Protein AF-A0AAV8ZWM3-F1 (afdb_monomer_lite)

pLDDT: mean 80.43, std 16.37, range [36.16, 96.31]

Structure (mmCIF, N/CA/C/O backbone):
data_AF-A0AAV8ZWM3-F1
#
_entry.id   AF-A0AAV8ZWM3-F1
#
loop_
_atom_site.group_PDB
_atom_site.id
_atom_site.type_symbol
_atom_site.label_atom_id
_atom_site.label_alt_id
_atom_site.label_comp_id
_atom_site.label_asym_id
_atom_site.label_entity_id
_atom_site.label_seq_id
_atom_site.pdbx_PDB_ins_code
_atom_site.Cartn_x
_atom_site.Cartn_y
_atom_site.Cartn_z
_atom_site.occupancy
_atom_site.B_iso_or_equiv
_atom_site.auth_seq_id
_atom_site.auth_comp_id
_atom_site.auth_asym_id
_atom_site.auth_atom_id
_atom_site.pdbx_PDB_model_num
ATOM 1 N N . MET A 1 1 ? -0.997 -12.480 -37.872 1.00 59.25 1 MET A N 1
ATOM 2 C CA . MET A 1 1 ? -0.555 -11.803 -36.635 1.00 59.25 1 MET A CA 1
ATOM 3 C C . MET A 1 1 ? 0.873 -11.372 -36.852 1.00 59.25 1 MET A C 1
ATOM 5 O O . MET A 1 1 ? 1.580 -12.070 -37.565 1.00 59.25 1 MET A O 1
ATOM 9 N N . ASP A 1 2 ? 1.244 -10.218 -36.317 1.00 78.06 2 ASP A N 1
ATOM 10 C CA . ASP A 1 2 ? 2.605 -9.703 -36.423 1.00 78.06 2 ASP A CA 1
ATOM 11 C C . ASP A 1 2 ? 3.587 -10.654 -35.719 1.00 78.06 2 ASP A C 1
ATOM 13 O O . ASP A 1 2 ? 3.288 -11.122 -34.613 1.00 78.06 2 ASP A O 1
ATOM 17 N N . ALA A 1 3 ? 4.715 -10.969 -36.360 1.00 80.88 3 ALA A N 1
ATOM 18 C CA . ALA A 1 3 ? 5.664 -11.982 -35.884 1.00 80.88 3 ALA A CA 1
ATOM 19 C C . ALA A 1 3 ? 6.209 -11.637 -34.486 1.00 80.88 3 ALA A C 1
ATOM 21 O O . ALA A 1 3 ? 6.386 -12.521 -33.643 1.00 80.88 3 ALA A O 1
ATOM 22 N N . ASP A 1 4 ? 6.355 -10.343 -34.195 1.00 82.06 4 ASP A N 1
ATOM 23 C CA . ASP A 1 4 ? 6.817 -9.852 -32.896 1.00 82.06 4 ASP A CA 1
ATOM 24 C C . ASP A 1 4 ? 5.803 -10.115 -31.769 1.00 82.06 4 ASP A C 1
ATOM 26 O O . ASP A 1 4 ? 6.171 -10.296 -30.604 1.00 82.06 4 ASP A O 1
ATOM 30 N N . THR A 1 5 ? 4.514 -10.226 -32.101 1.00 86.88 5 THR A N 1
ATOM 31 C CA . THR A 1 5 ? 3.435 -10.447 -31.122 1.00 86.88 5 THR A CA 1
ATOM 32 C C . THR A 1 5 ? 3.055 -11.912 -30.926 1.00 86.88 5 THR A C 1
ATOM 34 O O . THR A 1 5 ? 2.290 -12.223 -30.012 1.00 86.88 5 THR A O 1
ATOM 37 N N . GLU A 1 6 ? 3.604 -12.841 -31.710 1.00 92.12 6 GLU A N 1
ATOM 38 C CA . GLU A 1 6 ? 3.214 -14.257 -31.666 1.00 92.12 6 GLU A CA 1
ATOM 39 C C . GLU A 1 6 ? 3.526 -14.918 -30.311 1.00 92.12 6 GLU A C 1
ATOM 41 O O . GLU A 1 6 ? 2.696 -15.641 -29.740 1.00 92.12 6 GLU A O 1
ATOM 46 N N . LYS A 1 7 ? 4.698 -14.611 -29.739 1.00 90.44 7 LYS A N 1
ATOM 47 C CA . LYS A 1 7 ? 5.103 -15.105 -28.411 1.00 90.44 7 LYS A CA 1
ATOM 48 C C . LYS A 1 7 ? 4.178 -14.585 -27.317 1.00 90.44 7 LYS A C 1
ATOM 50 O O . LYS A 1 7 ? 3.748 -15.351 -26.451 1.00 90.44 7 LYS A O 1
ATOM 55 N N . PHE A 1 8 ? 3.844 -13.298 -27.378 1.00 89.88 8 PHE A N 1
ATOM 56 C CA . PHE A 1 8 ? 2.905 -12.692 -26.442 1.00 89.88 8 PHE A CA 1
ATOM 57 C C . PHE A 1 8 ? 1.505 -13.288 -26.603 1.00 89.88 8 PHE A C 1
ATOM 59 O O . PHE A 1 8 ? 0.901 -13.677 -25.609 1.00 89.88 8 PHE A O 1
ATOM 66 N N . GLY A 1 9 ? 1.013 -13.439 -27.835 1.00 91.81 9 GLY A N 1
ATOM 67 C CA . GLY A 1 9 ? -0.291 -14.034 -28.120 1.00 91.81 9 GLY A CA 1
ATOM 68 C C . GLY A 1 9 ? -0.406 -15.457 -27.574 1.00 91.81 9 GLY A C 1
ATOM 69 O O . GLY A 1 9 ? -1.399 -15.796 -26.927 1.00 91.81 9 GLY A O 1
ATOM 70 N N . SER A 1 10 ? 0.642 -16.265 -27.742 1.00 93.06 10 SER A N 1
ATOM 71 C CA . SER A 1 10 ? 0.712 -17.626 -27.196 1.00 93.06 10 SER A CA 1
ATOM 72 C C . SER A 1 10 ? 0.692 -17.640 -25.664 1.00 93.06 10 SER A C 1
ATOM 74 O O . SER A 1 10 ? -0.067 -18.399 -25.055 1.00 93.06 10 SER A O 1
ATOM 76 N N . TYR A 1 11 ? 1.476 -16.766 -25.027 1.00 92.06 11 TYR A N 1
ATOM 77 C CA . TYR A 1 11 ? 1.483 -16.595 -23.574 1.00 92.06 11 TYR A CA 1
ATOM 78 C C . TYR A 1 11 ? 0.112 -16.134 -23.053 1.00 92.06 11 TYR A C 1
ATOM 80 O O . TYR A 1 11 ? -0.476 -16.763 -22.171 1.00 92.06 11 TYR A O 1
ATOM 88 N N . PHE A 1 12 ? -0.450 -15.089 -23.652 1.00 90.31 12 PHE A N 1
ATOM 89 C CA . PHE A 1 12 ? -1.745 -14.535 -23.283 1.00 90.31 12 PHE A CA 1
ATOM 90 C C . PHE A 1 12 ? -2.857 -15.580 -23.408 1.00 90.31 12 PHE A C 1
ATOM 92 O O . PHE A 1 12 ? -3.646 -15.771 -22.479 1.00 90.31 12 PHE A O 1
ATOM 99 N N . LYS A 1 13 ? -2.878 -16.330 -24.517 1.00 91.44 13 LYS A N 1
ATOM 100 C CA . LYS A 1 13 ? -3.861 -17.394 -24.750 1.00 91.44 13 LYS A CA 1
ATOM 101 C C . LYS A 1 13 ? -3.745 -18.530 -23.735 1.00 91.44 13 LYS A C 1
ATOM 103 O O . LYS A 1 13 ? -4.762 -19.069 -23.299 1.00 91.44 13 LYS A O 1
ATOM 108 N N . LYS A 1 14 ? -2.521 -18.876 -23.334 1.00 93.12 14 LYS A N 1
ATOM 109 C CA . LYS A 1 14 ? -2.264 -19.937 -22.355 1.00 93.12 14 LYS A CA 1
ATOM 110 C C . LYS A 1 14 ? -2.673 -19.541 -20.934 1.00 93.12 14 LYS A C 1
ATOM 112 O O . LYS A 1 14 ? -3.287 -20.357 -20.250 1.00 93.12 14 LYS A O 1
ATOM 117 N N . TYR A 1 15 ? -2.338 -18.327 -20.495 1.00 90.69 15 TYR A N 1
ATOM 118 C CA . TYR A 1 15 ? -2.435 -17.939 -19.080 1.00 90.69 15 TYR A CA 1
ATOM 119 C C . TYR A 1 15 ? -3.619 -17.020 -18.746 1.00 90.69 15 TYR A C 1
ATOM 121 O O . TYR A 1 15 ? -4.172 -17.122 -17.652 1.00 90.69 15 TYR A O 1
ATOM 129 N N . TYR A 1 16 ? -4.039 -16.149 -19.667 1.00 86.44 16 TYR A N 1
ATOM 130 C CA . TYR A 1 16 ? -5.001 -15.078 -19.372 1.00 86.44 16 TYR A CA 1
ATOM 131 C C . TYR A 1 16 ? -6.342 -15.260 -20.083 1.00 86.44 16 TYR A C 1
ATOM 133 O O . TYR A 1 16 ? -7.385 -15.009 -19.483 1.00 86.44 16 TYR A O 1
ATOM 141 N N . TYR A 1 17 ? -6.348 -15.763 -21.320 1.00 89.25 17 TYR A N 1
ATOM 142 C CA . TYR A 1 17 ? -7.554 -15.840 -22.157 1.00 89.25 17 TYR A CA 1
ATOM 143 C C . TYR A 1 17 ? -8.739 -16.562 -21.497 1.00 89.25 17 TYR A C 1
ATOM 145 O O . TYR A 1 17 ? -9.870 -16.093 -21.582 1.00 89.25 17 TYR A O 1
ATOM 153 N N . LYS A 1 18 ? -8.487 -17.663 -20.776 1.00 89.94 18 LYS A N 1
ATOM 154 C CA . LYS A 1 18 ? -9.541 -18.434 -20.085 1.00 89.94 18 LYS A CA 1
ATOM 155 C C . LYS A 1 18 ? -10.176 -17.692 -18.903 1.00 89.94 18 LYS A C 1
ATOM 157 O O . LYS A 1 18 ? -11.286 -18.025 -18.504 1.00 89.94 18 LYS A O 1
ATOM 162 N N . ASN A 1 19 ? -9.495 -16.685 -18.362 1.00 85.94 19 ASN A N 1
ATOM 163 C CA . ASN A 1 19 ? -9.910 -15.944 -17.174 1.00 85.94 19 ASN A CA 1
ATOM 164 C C . ASN A 1 19 ? -10.512 -14.579 -17.534 1.00 85.94 19 ASN A C 1
ATOM 166 O O . ASN A 1 19 ? -10.319 -13.614 -16.799 1.00 85.94 19 ASN A O 1
ATOM 170 N N . CYS A 1 20 ? -11.232 -14.486 -18.659 1.00 85.25 20 CYS A N 1
ATOM 171 C CA . CYS A 1 20 ? -11.817 -13.236 -19.161 1.00 85.25 20 CYS A CA 1
ATOM 172 C C . CYS A 1 20 ? -12.623 -12.478 -18.100 1.00 85.25 20 CYS A C 1
ATOM 174 O O . CYS A 1 20 ? -12.483 -11.271 -17.985 1.00 85.25 20 CYS A O 1
ATOM 176 N N . LYS A 1 21 ? -13.345 -13.177 -17.221 1.00 83.88 21 LYS A N 1
ATOM 177 C CA . LYS A 1 21 ? -14.090 -12.562 -16.111 1.00 83.88 21 LYS A CA 1
ATOM 178 C C . LYS A 1 21 ? -13.245 -11.709 -15.149 1.00 83.88 21 LYS A C 1
ATOM 180 O O . LYS A 1 21 ? -13.824 -10.904 -14.434 1.00 83.88 21 LYS A O 1
ATOM 185 N N . LEU A 1 22 ? -11.925 -11.916 -15.087 1.00 79.12 22 LEU A N 1
ATOM 186 C CA . LEU A 1 22 ? -11.012 -11.187 -14.195 1.00 79.12 22 LEU A CA 1
ATOM 187 C C . LEU A 1 22 ? -10.389 -9.938 -14.833 1.00 79.12 22 LEU A C 1
ATOM 189 O O . LEU A 1 22 ? -9.877 -9.089 -14.109 1.00 79.12 22 LEU A O 1
ATOM 193 N N . TRP A 1 23 ? -10.349 -9.851 -16.164 1.00 78.00 23 TRP A N 1
ATOM 194 C CA . TRP A 1 23 ? -9.608 -8.794 -16.863 1.00 78.00 23 TRP A CA 1
ATOM 195 C C . TRP A 1 23 ? -10.404 -8.100 -17.967 1.00 78.00 23 TRP A C 1
ATOM 197 O O . TRP A 1 23 ? -10.087 -6.962 -18.306 1.00 78.00 23 TRP A O 1
ATOM 207 N N . ASP A 1 24 ? -11.419 -8.752 -18.534 1.00 81.00 24 ASP A N 1
ATOM 208 C CA . ASP A 1 24 ? -12.257 -8.167 -19.572 1.00 81.00 24 ASP A CA 1
ATOM 209 C C . ASP A 1 24 ? -13.296 -7.238 -18.939 1.00 81.00 24 ASP A C 1
ATOM 211 O O . ASP A 1 24 ? -14.103 -7.619 -18.086 1.00 81.00 24 ASP A O 1
ATOM 215 N N . TYR A 1 25 ? -13.262 -5.991 -19.399 1.00 71.25 25 TYR A N 1
ATOM 216 C CA . TYR A 1 25 ? -14.109 -4.902 -18.939 1.00 71.25 25 TYR A CA 1
ATOM 217 C C . TYR A 1 25 ? -15.601 -5.238 -19.039 1.00 71.25 25 TYR A C 1
ATOM 219 O O . TYR A 1 25 ? -16.379 -4.838 -18.173 1.00 71.25 25 TYR A O 1
ATOM 227 N N . CYS A 1 26 ? -16.002 -6.033 -20.037 1.00 77.25 26 CYS A N 1
ATOM 228 C CA . CYS A 1 26 ? -17.402 -6.407 -20.253 1.00 77.25 26 CYS A CA 1
ATOM 229 C C . CYS A 1 26 ? -18.016 -7.181 -19.069 1.00 77.25 26 CYS A C 1
ATOM 231 O O . CYS A 1 26 ? -19.236 -7.155 -18.880 1.00 77.25 26 CYS A O 1
ATOM 233 N N . TYR A 1 27 ? -17.190 -7.844 -18.250 1.00 78.50 27 TYR A N 1
ATOM 234 C CA . TYR A 1 27 ? -17.637 -8.559 -17.050 1.00 78.50 27 TYR A CA 1
ATOM 235 C C . TYR A 1 27 ? -17.671 -7.678 -15.791 1.00 78.50 27 TYR A C 1
ATOM 237 O O . TYR A 1 27 ? -18.328 -8.041 -14.814 1.00 78.50 27 TYR A O 1
ATOM 245 N N . HIS A 1 28 ? -17.042 -6.501 -15.809 1.00 74.19 28 HIS A N 1
ATOM 246 C CA . HIS A 1 28 ? -17.042 -5.537 -14.706 1.00 74.19 28 HIS A CA 1
ATOM 247 C C . HIS A 1 28 ? -18.266 -4.603 -14.778 1.00 74.19 28 HIS A C 1
ATOM 249 O O . HIS A 1 28 ? -18.152 -3.387 -14.951 1.00 74.19 28 HIS A O 1
ATOM 255 N N . LYS A 1 29 ? -19.478 -5.166 -14.654 1.00 64.88 29 LYS A N 1
ATOM 256 C CA . LYS A 1 29 ? -20.716 -4.365 -14.599 1.00 64.88 29 LYS A CA 1
ATOM 257 C C . LYS A 1 29 ? -20.712 -3.462 -13.356 1.00 64.88 29 LYS A C 1
ATOM 259 O O . LYS A 1 29 ? -20.441 -3.925 -12.255 1.00 64.88 29 LYS A O 1
ATOM 264 N N . HIS A 1 30 ? -21.048 -2.184 -13.544 1.00 58.34 30 HIS A N 1
ATOM 265 C CA . HIS A 1 30 ? -21.094 -1.127 -12.514 1.00 58.34 30 HIS A CA 1
ATOM 266 C C . HIS A 1 30 ? -19.751 -0.634 -11.957 1.00 58.34 30 HIS A C 1
ATOM 268 O O . HIS A 1 30 ? -19.743 0.147 -11.004 1.00 58.34 30 HIS A O 1
ATOM 274 N N . CYS A 1 31 ? -18.616 -0.971 -12.571 1.00 58.62 31 CYS A N 1
ATOM 275 C CA . CYS A 1 31 ? -17.366 -0.286 -12.260 1.00 58.62 31 CYS A CA 1
ATOM 276 C C . CYS A 1 31 ? -17.353 1.102 -12.924 1.00 58.62 31 CYS A C 1
ATOM 278 O O . CYS A 1 31 ? -16.589 1.348 -13.852 1.00 58.62 31 CYS A O 1
ATOM 280 N N . GLY A 1 32 ? -18.128 2.057 -12.393 1.00 57.50 32 GLY A N 1
ATOM 281 C CA . GLY A 1 32 ? -17.884 3.505 -12.560 1.00 57.50 32 GLY A CA 1
ATOM 282 C C . GLY A 1 32 ? -16.578 3.950 -11.881 1.00 57.50 32 GLY A C 1
ATOM 283 O O . GLY A 1 32 ? -16.458 5.055 -11.365 1.00 57.50 32 GLY A O 1
ATOM 284 N N . ILE A 1 33 ? -15.625 3.027 -11.807 1.00 60.81 33 ILE A N 1
ATOM 285 C CA . ILE A 1 33 ? -14.405 3.076 -11.046 1.00 60.81 33 ILE A CA 1
ATOM 286 C C . ILE A 1 33 ? -13.298 3.125 -12.079 1.00 60.81 33 ILE A C 1
ATOM 288 O O . ILE A 1 33 ? -12.974 2.124 -12.718 1.00 60.81 33 ILE A O 1
ATOM 292 N N . ASN A 1 34 ? -12.714 4.307 -12.233 1.00 68.50 34 ASN A N 1
ATOM 293 C CA . ASN A 1 34 ? -11.459 4.437 -12.936 1.00 68.50 34 ASN A CA 1
ATOM 294 C C . ASN A 1 34 ? -10.389 3.713 -12.104 1.00 68.50 34 ASN A C 1
ATOM 296 O O . ASN A 1 34 ? -9.871 4.262 -11.130 1.00 68.50 34 ASN A O 1
ATOM 300 N N . THR A 1 35 ? -10.086 2.458 -12.447 1.00 67.69 35 THR A N 1
ATOM 301 C CA . THR A 1 35 ? -9.065 1.643 -11.764 1.00 67.69 35 THR A CA 1
ATOM 302 C C . THR A 1 35 ? -7.697 2.317 -11.777 1.00 67.69 35 THR A C 1
ATOM 304 O O . THR A 1 35 ? -6.886 2.059 -10.885 1.00 67.69 35 THR A O 1
ATOM 307 N N . ASN A 1 36 ? -7.481 3.255 -12.707 1.00 78.06 36 ASN A N 1
ATOM 308 C CA . ASN A 1 36 ? -6.318 4.124 -12.725 1.00 78.06 36 ASN A CA 1
ATOM 309 C C . ASN A 1 36 ? -6.145 4.878 -11.400 1.00 78.06 36 ASN A C 1
ATOM 311 O O . ASN A 1 36 ? -5.030 4.963 -10.916 1.00 78.06 36 ASN A O 1
ATOM 315 N N . MET A 1 37 ? -7.217 5.323 -10.732 1.00 81.50 37 MET A N 1
ATOM 316 C CA . MET A 1 37 ? -7.094 6.015 -9.438 1.00 81.50 37 MET A CA 1
ATOM 317 C C . MET A 1 37 ? -6.493 5.122 -8.346 1.00 81.50 37 MET A C 1
ATOM 319 O O . MET A 1 37 ? -5.667 5.566 -7.547 1.00 81.50 37 MET A O 1
ATOM 323 N N . TYR A 1 38 ? -6.895 3.850 -8.299 1.00 83.06 38 TYR A N 1
ATOM 324 C CA . TYR A 1 38 ? -6.359 2.894 -7.330 1.00 83.06 38 TYR A CA 1
ATOM 325 C C . TYR A 1 38 ? -4.915 2.528 -7.664 1.00 83.06 38 TYR A C 1
ATOM 327 O O . TYR A 1 38 ? -4.076 2.473 -6.763 1.00 83.06 38 TYR A O 1
ATOM 335 N N . LEU A 1 39 ? -4.616 2.336 -8.950 1.00 87.75 39 LEU A N 1
ATOM 336 C CA . LEU A 1 39 ? -3.268 2.054 -9.428 1.00 87.75 39 LEU A CA 1
ATOM 337 C C . LEU A 1 39 ? -2.320 3.234 -9.163 1.00 87.75 39 LEU A C 1
ATOM 339 O O . LEU A 1 39 ? -1.218 3.035 -8.661 1.00 87.75 39 LEU A O 1
ATOM 343 N N . GLU A 1 40 ? -2.759 4.462 -9.432 1.00 90.00 40 GLU A N 1
ATOM 344 C CA . GLU A 1 40 ? -2.021 5.696 -9.155 1.00 90.00 40 GLU A CA 1
ATOM 345 C C . GLU A 1 40 ? -1.795 5.887 -7.659 1.00 90.00 40 GLU A C 1
ATOM 347 O O . GLU A 1 40 ? -0.688 6.232 -7.244 1.00 90.00 40 GLU A O 1
ATOM 352 N N . SER A 1 41 ? -2.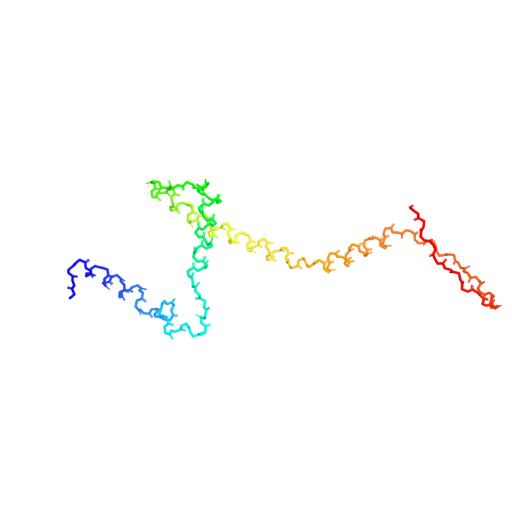810 5.621 -6.833 1.00 90.56 41 SER A N 1
ATOM 353 C CA . SER A 1 41 ? -2.678 5.659 -5.377 1.00 90.56 41 SER A CA 1
ATOM 354 C C . SER A 1 41 ? -1.650 4.636 -4.891 1.00 90.56 41 SER A C 1
ATOM 356 O O . SER A 1 41 ? -0.729 4.991 -4.153 1.00 90.56 41 SER A O 1
ATOM 358 N N . MET A 1 42 ? -1.734 3.388 -5.363 1.00 93.06 42 MET A N 1
ATOM 359 C CA . MET A 1 42 ? -0.756 2.340 -5.063 1.00 93.06 42 MET A CA 1
ATOM 360 C C . MET A 1 42 ? 0.654 2.753 -5.501 1.00 93.06 42 MET A C 1
ATOM 362 O O . MET A 1 42 ? 1.596 2.687 -4.713 1.00 93.06 42 MET A O 1
ATOM 366 N N . HIS A 1 43 ? 0.801 3.236 -6.734 1.00 92.81 43 HIS A N 1
ATOM 367 C CA . HIS A 1 43 ? 2.076 3.701 -7.266 1.00 92.81 43 HIS A CA 1
ATOM 368 C C . HIS A 1 43 ? 2.641 4.867 -6.445 1.00 92.81 43 HIS A C 1
ATOM 370 O O . HIS A 1 43 ? 3.828 4.866 -6.124 1.00 92.81 43 HIS A O 1
ATOM 376 N N . LYS A 1 44 ? 1.803 5.825 -6.027 1.00 94.44 44 LYS A N 1
ATOM 377 C CA . LYS A 1 44 ? 2.198 6.930 -5.144 1.00 94.44 44 LYS A CA 1
ATOM 378 C C . LYS A 1 44 ? 2.710 6.406 -3.803 1.00 94.44 44 LYS A C 1
ATOM 380 O O . LYS A 1 44 ? 3.749 6.866 -3.334 1.00 94.44 44 LYS A O 1
ATOM 385 N N . GLN A 1 45 ? 2.026 5.427 -3.210 1.00 95.31 45 GLN A N 1
ATOM 386 C CA . GLN A 1 45 ? 2.472 4.804 -1.963 1.00 95.31 45 GLN A CA 1
ATOM 387 C C . GLN A 1 45 ? 3.855 4.160 -2.135 1.00 95.31 45 GLN A C 1
ATOM 389 O O . GLN A 1 45 ? 4.772 4.461 -1.374 1.00 95.31 45 GLN A O 1
ATOM 394 N N . ILE A 1 46 ? 4.041 3.353 -3.182 1.00 95.06 46 ILE A N 1
ATOM 395 C CA . ILE A 1 46 ? 5.328 2.709 -3.483 1.00 95.06 46 ILE A CA 1
ATOM 396 C C . ILE A 1 46 ? 6.423 3.762 -3.710 1.00 95.06 46 ILE A C 1
ATOM 398 O O . ILE A 1 46 ? 7.485 3.706 -3.089 1.00 95.06 46 ILE A O 1
ATOM 402 N N . LYS A 1 47 ? 6.151 4.775 -4.540 1.00 94.38 47 LYS A N 1
ATOM 403 C CA . LYS A 1 47 ? 7.112 5.830 -4.876 1.00 94.38 47 LYS A CA 1
ATOM 404 C C . LYS A 1 47 ? 7.608 6.573 -3.639 1.00 94.38 47 LYS A C 1
ATOM 406 O O . LYS A 1 47 ? 8.812 6.760 -3.497 1.00 94.38 47 LYS A O 1
ATOM 411 N N . TYR A 1 48 ? 6.715 7.015 -2.758 1.00 95.62 48 TYR A N 1
ATOM 412 C CA . TYR A 1 48 ? 7.109 7.884 -1.647 1.00 95.62 48 TYR A CA 1
ATOM 413 C C . TYR A 1 48 ? 7.528 7.119 -0.388 1.00 95.62 48 TYR A C 1
ATOM 415 O O . TYR A 1 48 ? 8.490 7.537 0.252 1.00 95.62 48 TYR A O 1
ATOM 423 N N . PHE A 1 49 ? 6.876 6.000 -0.053 1.00 94.44 49 PHE A N 1
ATOM 424 C CA . PHE A 1 49 ? 7.185 5.254 1.175 1.00 94.44 49 PHE A CA 1
ATOM 425 C C . PHE A 1 49 ? 8.287 4.206 0.997 1.00 94.44 49 PHE A C 1
ATOM 427 O O . PHE A 1 49 ? 9.048 3.988 1.932 1.00 94.44 49 PHE A O 1
ATOM 434 N N . TYR A 1 50 ? 8.414 3.595 -0.185 1.00 94.19 50 TYR A N 1
ATOM 435 C CA . TYR A 1 50 ? 9.380 2.509 -0.419 1.00 94.19 50 TYR A CA 1
ATOM 436 C C . TYR A 1 50 ? 10.581 2.947 -1.262 1.00 94.19 50 TYR A C 1
ATOM 438 O O . TYR A 1 50 ? 11.672 2.406 -1.117 1.00 94.19 50 TYR A O 1
ATOM 446 N N . LEU A 1 51 ? 10.393 3.929 -2.150 1.00 93.50 51 LEU A N 1
ATOM 447 C CA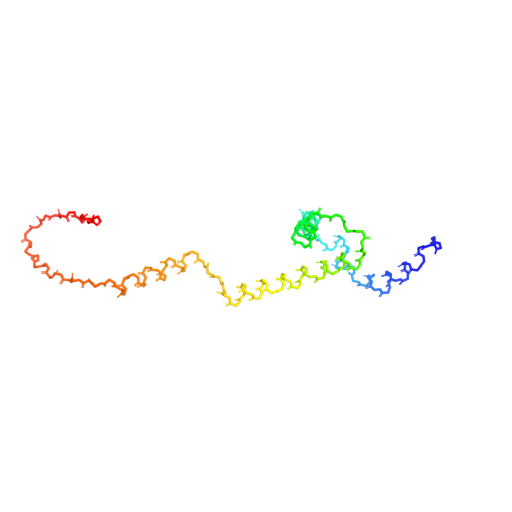 . LEU A 1 51 ? 11.435 4.423 -3.062 1.00 93.50 51 LEU A CA 1
ATOM 448 C C . LEU A 1 51 ? 11.918 5.843 -2.725 1.00 93.50 51 LEU A C 1
ATOM 450 O O . LEU A 1 51 ? 12.715 6.422 -3.468 1.00 93.50 51 LEU A O 1
ATOM 454 N N . HIS A 1 52 ? 11.437 6.412 -1.615 1.00 91.56 52 HIS A N 1
ATOM 455 C CA . HIS A 1 52 ? 11.811 7.741 -1.113 1.00 91.56 52 HIS A CA 1
ATOM 456 C C . HIS A 1 52 ? 11.682 8.865 -2.158 1.00 91.56 52 HIS A C 1
ATOM 458 O O . HIS A 1 52 ? 12.475 9.802 -2.196 1.00 91.56 52 HIS A O 1
ATOM 464 N N . GLY A 1 53 ? 10.703 8.760 -3.058 1.00 89.44 53 GLY A N 1
ATOM 465 C CA . GLY A 1 53 ? 10.443 9.734 -4.119 1.00 89.44 53 GLY A CA 1
ATOM 466 C C . GLY A 1 53 ? 11.398 9.657 -5.314 1.00 89.44 53 GLY A C 1
ATOM 467 O O . GLY A 1 53 ? 11.197 10.388 -6.286 1.00 89.44 53 GLY A O 1
ATOM 468 N N . THR A 1 54 ? 12.399 8.775 -5.280 1.00 87.56 54 THR A N 1
ATOM 469 C CA . THR A 1 54 ? 13.425 8.668 -6.324 1.00 87.56 54 THR A CA 1
ATOM 470 C C . THR A 1 54 ? 12.988 7.778 -7.483 1.00 87.56 54 THR A C 1
ATOM 472 O O . THR A 1 54 ? 12.227 6.821 -7.329 1.00 87.56 54 THR A O 1
ATOM 475 N N . THR A 1 55 ? 13.481 8.089 -8.681 1.00 85.38 55 THR A N 1
ATOM 476 C CA . THR A 1 55 ? 13.315 7.221 -9.850 1.00 85.38 55 THR A CA 1
ATOM 477 C C . THR A 1 55 ? 14.278 6.047 -9.760 1.00 85.38 55 THR A C 1
ATOM 479 O O . THR A 1 55 ? 15.496 6.229 -9.666 1.00 85.38 55 THR A O 1
ATOM 482 N N . VAL A 1 56 ? 13.747 4.834 -9.837 1.00 86.56 56 VAL A N 1
ATOM 483 C CA . VAL A 1 56 ? 14.547 3.618 -9.741 1.00 86.56 56 VAL A CA 1
ATOM 484 C C . VAL A 1 56 ? 15.193 3.305 -11.087 1.00 86.56 56 VAL A C 1
ATOM 486 O O . VAL A 1 56 ? 14.511 2.964 -12.045 1.00 86.56 56 VAL A O 1
ATOM 489 N N . LYS A 1 57 ? 16.527 3.377 -11.149 1.00 89.19 57 LYS A N 1
ATOM 490 C CA . LYS A 1 57 ? 17.309 2.971 -12.335 1.00 89.19 57 LYS A CA 1
ATOM 491 C C . LYS A 1 57 ? 17.525 1.456 -12.423 1.00 89.19 57 LYS A C 1
ATOM 493 O O . LYS A 1 57 ? 17.812 0.927 -13.488 1.00 89.19 57 LYS A O 1
ATOM 498 N N . ARG A 1 58 ? 17.436 0.766 -11.282 1.00 90.31 58 ARG A N 1
ATOM 499 C CA . ARG A 1 58 ? 17.749 -0.657 -11.117 1.00 90.31 58 ARG A CA 1
ATOM 500 C C . ARG A 1 58 ? 16.482 -1.484 -10.933 1.00 90.31 58 ARG A C 1
ATOM 502 O O . ARG A 1 58 ? 15.813 -1.347 -9.912 1.00 90.31 58 ARG A O 1
ATOM 509 N N . LEU A 1 59 ? 16.190 -2.361 -11.891 1.00 92.12 59 LEU A N 1
ATOM 510 C CA . LEU A 1 59 ? 14.971 -3.176 -11.903 1.00 92.12 59 LEU A CA 1
ATOM 511 C C . LEU A 1 59 ? 14.779 -3.969 -10.602 1.00 92.12 59 LEU A C 1
ATOM 513 O O . LEU A 1 59 ? 13.684 -3.986 -10.051 1.00 92.12 59 LEU A O 1
ATOM 517 N N . ASP A 1 60 ? 15.847 -4.576 -10.086 1.00 92.44 60 ASP A N 1
ATOM 518 C CA . ASP A 1 60 ? 15.827 -5.400 -8.876 1.00 92.44 60 ASP A CA 1
ATOM 519 C C . ASP A 1 60 ? 15.314 -4.634 -7.647 1.00 92.44 60 ASP A C 1
ATOM 521 O O . ASP A 1 60 ? 14.480 -5.143 -6.897 1.00 92.44 60 ASP A O 1
ATOM 525 N N . L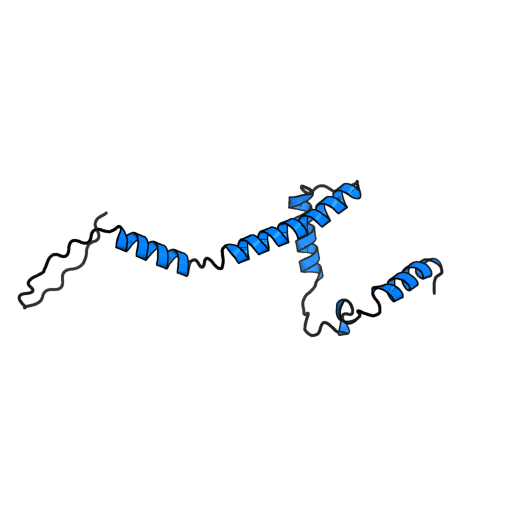YS A 1 61 ? 15.731 -3.373 -7.485 1.00 91.12 61 LYS A N 1
ATOM 526 C CA . LYS A 1 61 ? 15.261 -2.508 -6.395 1.00 91.12 61 LYS A CA 1
ATOM 527 C C . LYS A 1 61 ? 13.786 -2.147 -6.552 1.00 91.12 61 LYS A C 1
ATOM 529 O O . LYS A 1 61 ? 13.054 -2.102 -5.567 1.00 91.12 61 LYS A O 1
ATOM 534 N N . GLY A 1 62 ? 13.351 -1.906 -7.788 1.00 92.94 62 GLY A N 1
ATOM 535 C CA . GLY A 1 62 ? 11.956 -1.591 -8.092 1.00 92.94 62 GLY A CA 1
ATOM 536 C C . GLY A 1 62 ? 11.052 -2.782 -7.798 1.00 92.94 62 GLY A C 1
ATOM 537 O O . GLY A 1 62 ? 10.044 -2.641 -7.110 1.00 92.94 62 GLY A O 1
ATOM 538 N N . LEU A 1 63 ? 11.466 -3.969 -8.241 1.00 94.19 63 LEU A N 1
ATOM 539 C CA . LEU A 1 63 ? 10.760 -5.213 -7.966 1.00 94.19 63 LEU A CA 1
ATOM 540 C C . LEU A 1 63 ? 10.678 -5.489 -6.460 1.00 94.19 63 LEU A C 1
ATOM 542 O O . LEU A 1 63 ? 9.606 -5.829 -5.967 1.00 94.19 63 LEU A O 1
ATOM 546 N N . HIS A 1 64 ? 11.775 -5.291 -5.723 1.00 95.62 64 HIS A N 1
ATOM 547 C CA . HIS A 1 64 ? 11.780 -5.453 -4.270 1.00 95.62 64 HIS A CA 1
ATOM 548 C C . HIS A 1 64 ? 10.744 -4.549 -3.588 1.00 95.62 64 HIS A C 1
ATOM 550 O O . HIS A 1 64 ? 9.936 -5.041 -2.805 1.00 95.62 64 HIS A O 1
ATOM 556 N N . ALA A 1 65 ? 10.701 -3.261 -3.942 1.00 95.00 65 ALA A N 1
ATOM 557 C CA . ALA A 1 65 ? 9.730 -2.316 -3.389 1.00 95.00 65 ALA A CA 1
ATOM 558 C C . ALA A 1 65 ? 8.276 -2.694 -3.724 1.00 95.00 65 ALA A C 1
ATOM 560 O O . ALA A 1 65 ? 7.404 -2.656 -2.854 1.00 95.00 65 ALA A O 1
ATOM 561 N N . VAL A 1 66 ? 8.016 -3.112 -4.969 1.00 94.69 66 VAL A N 1
ATOM 562 C CA . VAL A 1 66 ? 6.683 -3.564 -5.402 1.00 94.69 66 VAL A CA 1
ATOM 563 C C . VAL A 1 66 ? 6.246 -4.817 -4.646 1.00 94.69 66 VAL A C 1
ATOM 565 O O . VAL A 1 66 ? 5.076 -4.920 -4.297 1.00 94.69 66 VAL A O 1
ATOM 568 N N . LEU A 1 67 ? 7.157 -5.751 -4.360 1.00 95.62 67 LEU A N 1
ATOM 569 C CA . LEU A 1 67 ? 6.856 -6.969 -3.596 1.00 95.62 67 LEU A CA 1
ATOM 570 C C . LEU A 1 67 ? 6.749 -6.721 -2.085 1.00 95.62 67 LEU A C 1
ATOM 572 O O . LEU A 1 67 ? 6.046 -7.455 -1.387 1.00 95.62 67 LEU A O 1
ATOM 576 N N . GLN A 1 68 ? 7.429 -5.702 -1.566 1.00 96.31 68 GLN A N 1
ATOM 577 C CA . GLN A 1 68 ? 7.355 -5.325 -0.157 1.00 96.31 68 GLN A CA 1
ATOM 578 C C . GLN A 1 68 ? 6.005 -4.677 0.186 1.00 96.31 68 GLN A C 1
ATOM 580 O O . GLN A 1 68 ? 5.420 -4.994 1.218 1.00 96.31 68 GLN A O 1
ATOM 585 N N . TYR A 1 69 ? 5.455 -3.852 -0.708 1.00 95.88 69 TYR A N 1
ATOM 586 C CA . TYR A 1 69 ? 4.157 -3.200 -0.512 1.00 95.88 69 TYR A CA 1
ATOM 587 C C . TYR A 1 69 ? 2.995 -4.147 -0.127 1.00 95.88 69 TYR A C 1
ATOM 589 O O . TYR A 1 69 ? 2.364 -3.920 0.910 1.00 95.88 69 TYR A O 1
ATOM 597 N N . PRO A 1 70 ? 2.675 -5.212 -0.893 1.00 95.19 70 PRO A N 1
ATOM 598 C CA . PRO A 1 70 ? 1.575 -6.105 -0.547 1.00 95.19 70 PRO A CA 1
ATOM 599 C C . PRO A 1 70 ? 1.859 -6.883 0.740 1.00 95.19 70 PRO A C 1
ATOM 601 O O . PRO A 1 70 ? 0.934 -7.105 1.516 1.00 95.19 70 PRO A O 1
ATOM 604 N N . ARG A 1 71 ? 3.123 -7.239 1.012 1.00 96.06 71 ARG A N 1
ATOM 605 C CA . ARG A 1 71 ? 3.524 -7.892 2.268 1.00 96.06 71 ARG A CA 1
ATOM 606 C C . ARG A 1 71 ? 3.142 -7.032 3.471 1.00 96.06 71 ARG A C 1
ATOM 608 O O . ARG A 1 71 ? 2.471 -7.519 4.378 1.00 96.06 71 ARG A O 1
ATOM 615 N N . ASP A 1 72 ? 3.509 -5.755 3.453 1.00 96.06 72 ASP A N 1
ATOM 616 C CA . ASP A 1 72 ? 3.202 -4.841 4.554 1.00 96.06 72 ASP A CA 1
ATOM 617 C C . ASP A 1 72 ? 1.694 -4.604 4.672 1.00 96.06 72 ASP A C 1
ATOM 619 O O . ASP A 1 72 ? 1.153 -4.586 5.776 1.00 96.06 72 ASP A O 1
ATOM 623 N N . LYS A 1 73 ? 0.978 -4.509 3.543 1.00 93.62 73 LYS A N 1
ATOM 624 C CA . LYS A 1 73 ? -0.485 -4.368 3.549 1.00 93.62 73 LYS A CA 1
ATOM 625 C C . LYS A 1 73 ? -1.203 -5.580 4.126 1.00 93.62 73 LYS A C 1
ATOM 627 O O . LYS A 1 73 ? -2.189 -5.399 4.839 1.00 93.62 73 LYS A O 1
ATOM 632 N N . MET A 1 74 ? -0.707 -6.789 3.876 1.00 95.06 74 MET A N 1
ATOM 633 C CA . MET A 1 74 ? -1.234 -8.005 4.499 1.00 95.06 74 MET A CA 1
ATOM 634 C C . MET A 1 74 ? -1.011 -7.996 6.014 1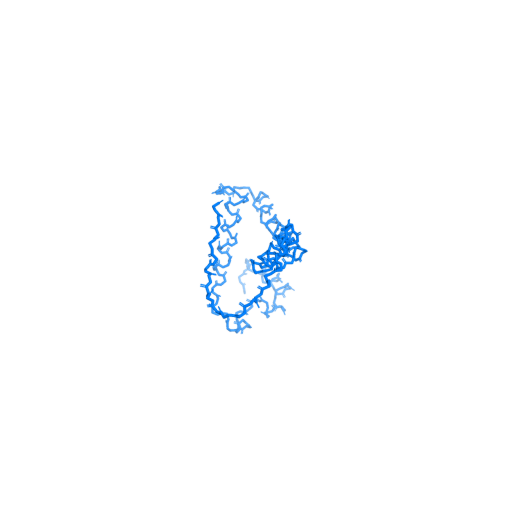.00 95.06 74 MET A C 1
ATOM 636 O O . MET A 1 74 ? -1.931 -8.311 6.764 1.00 95.06 74 MET A O 1
ATOM 640 N N . VAL A 1 75 ? 0.168 -7.571 6.478 1.00 95.75 75 VAL A N 1
ATOM 641 C CA . VAL A 1 75 ? 0.454 -7.447 7.917 1.00 95.75 75 VAL A CA 1
ATOM 642 C C . VAL A 1 75 ? -0.408 -6.358 8.56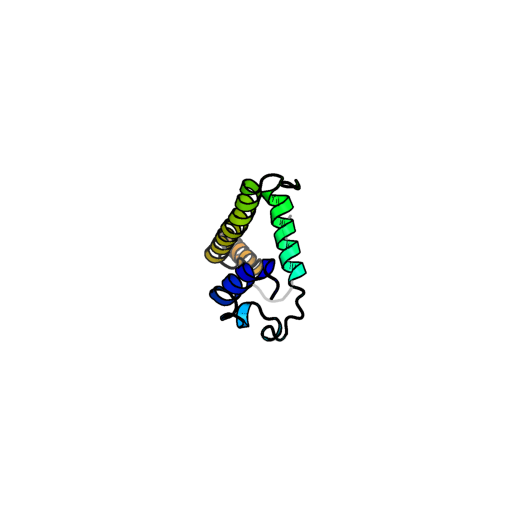2 1.00 95.75 75 VAL A C 1
ATOM 644 O O . VAL A 1 75 ? -1.008 -6.594 9.607 1.00 95.75 75 VAL A O 1
ATOM 647 N N . GLU A 1 76 ? -0.545 -5.186 7.936 1.00 92.75 76 GLU A N 1
ATOM 648 C CA . GLU A 1 76 ? -1.455 -4.129 8.398 1.00 92.75 76 GLU A CA 1
ATOM 649 C C . GLU A 1 76 ? -2.899 -4.627 8.502 1.00 92.75 76 GLU A C 1
ATOM 651 O O . GLU A 1 76 ? -3.611 -4.268 9.443 1.00 92.75 76 GLU A O 1
ATOM 656 N N . HIS A 1 77 ? -3.345 -5.418 7.524 1.00 92.44 77 HIS A N 1
ATOM 657 C CA . HIS A 1 77 ? -4.674 -6.012 7.525 1.00 92.44 77 HIS A CA 1
ATOM 658 C C . HIS A 1 77 ? -4.836 -6.975 8.701 1.00 92.44 77 HIS A C 1
ATOM 660 O O . HIS A 1 77 ? -5.741 -6.780 9.508 1.00 92.44 77 HIS A O 1
ATOM 666 N N . LEU A 1 78 ? -3.893 -7.902 8.886 1.00 93.94 78 LEU A N 1
ATOM 667 C CA . LEU A 1 78 ? -3.887 -8.841 10.007 1.00 93.94 78 LEU A CA 1
ATOM 668 C C . LEU A 1 78 ? -3.876 -8.123 11.368 1.00 93.94 78 LEU A C 1
ATOM 670 O O . LEU A 1 78 ? -4.600 -8.499 12.288 1.00 93.9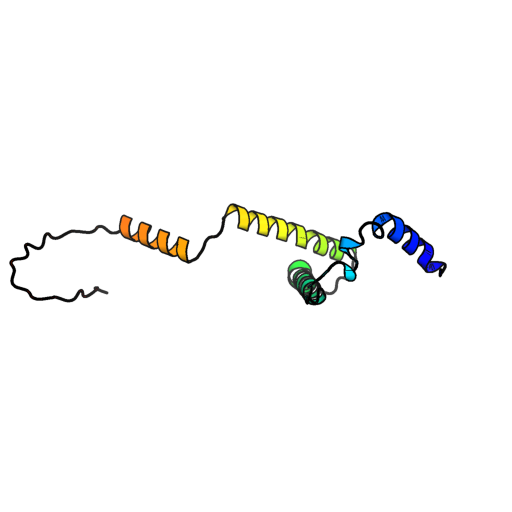4 78 LEU A O 1
ATOM 674 N N . ILE A 1 79 ? -3.101 -7.043 11.512 1.00 92.31 79 ILE A N 1
ATOM 675 C CA . ILE A 1 79 ? -3.095 -6.212 12.727 1.00 92.31 79 ILE A CA 1
ATOM 676 C C . ILE A 1 79 ? -4.477 -5.586 12.972 1.00 92.31 79 ILE A C 1
ATOM 678 O O . ILE A 1 79 ? -4.936 -5.517 14.114 1.00 92.31 79 ILE A O 1
ATOM 682 N N . LYS A 1 80 ? -5.149 -5.105 11.922 1.00 88.19 80 LYS A N 1
ATOM 683 C CA . LYS A 1 80 ? -6.498 -4.521 12.030 1.00 88.19 80 LYS A CA 1
ATOM 684 C C . LYS A 1 80 ? -7.547 -5.576 12.373 1.00 88.19 80 LYS A C 1
ATOM 686 O O . LYS A 1 80 ? -8.448 -5.288 13.157 1.00 88.19 80 LYS A O 1
ATOM 691 N N . GLU A 1 81 ? -7.424 -6.776 11.818 1.00 88.44 81 GLU A N 1
ATOM 692 C CA . GLU A 1 81 ? -8.307 -7.902 12.124 1.00 88.44 81 GLU A CA 1
ATOM 693 C C . GLU A 1 81 ? -8.142 -8.359 13.577 1.00 88.44 81 GLU A C 1
ATOM 695 O O . GLU A 1 81 ? -9.127 -8.437 14.310 1.00 88.44 81 GLU A O 1
ATOM 700 N N . THR A 1 82 ? -6.901 -8.563 14.026 1.00 89.62 82 THR A N 1
ATOM 701 C CA . THR A 1 82 ? -6.581 -9.029 15.390 1.00 89.62 82 THR A CA 1
ATOM 702 C C . THR A 1 82 ? -6.947 -8.020 16.477 1.00 89.62 82 THR A C 1
ATOM 704 O O . THR A 1 82 ? -7.466 -8.407 17.522 1.00 89.62 82 THR A O 1
ATOM 707 N N . LYS A 1 83 ? -6.740 -6.716 16.248 1.00 82.69 83 LYS A N 1
ATOM 708 C CA . LYS A 1 83 ? -7.170 -5.657 17.185 1.00 82.69 83 LYS A CA 1
ATOM 709 C C . LYS A 1 83 ? -8.686 -5.432 17.177 1.00 82.69 83 LYS A C 1
ATOM 711 O O . LYS A 1 83 ? -9.219 -4.792 18.086 1.00 82.69 83 LYS A O 1
ATOM 716 N N . GLY A 1 84 ? -9.379 -5.928 16.153 1.00 74.25 84 GLY A N 1
ATOM 717 C CA . GLY A 1 84 ? -10.793 -5.678 15.918 1.00 74.25 84 GLY A CA 1
ATOM 718 C C . GLY A 1 84 ? -11.119 -4.201 15.657 1.00 74.25 84 GLY A C 1
ATOM 719 O O . GLY A 1 84 ? -10.263 -3.316 15.585 1.00 74.25 84 GLY A O 1
ATOM 720 N N . LYS A 1 85 ? -12.415 -3.901 15.525 1.00 67.69 85 LYS A N 1
ATOM 721 C CA . LYS A 1 85 ? -12.902 -2.523 15.358 1.00 67.69 85 LYS A CA 1
ATOM 722 C C . LYS A 1 85 ? -12.918 -1.805 16.712 1.00 67.69 85 LYS A C 1
ATOM 724 O O . LYS A 1 85 ? -13.931 -1.837 17.419 1.00 67.69 85 LYS A O 1
ATOM 729 N N . SER A 1 86 ? -11.824 -1.126 17.056 1.00 65.94 86 SER A N 1
ATOM 730 C CA . SER A 1 86 ? -11.810 -0.134 18.140 1.00 65.94 86 SER A CA 1
ATOM 731 C C . SER A 1 86 ? -12.541 1.124 17.674 1.00 65.94 86 SER A C 1
ATOM 733 O O . SER A 1 86 ? -11.958 2.062 17.135 1.00 65.94 86 SER A O 1
ATOM 735 N N . SER A 1 87 ? -13.867 1.108 17.798 1.00 77.88 87 SER A N 1
ATOM 736 C CA . SER A 1 87 ? -14.661 2.314 17.585 1.00 77.88 87 SER A CA 1
ATOM 737 C C . SER A 1 87 ? -14.395 3.293 18.724 1.00 77.88 87 SER A C 1
ATOM 739 O O . SER A 1 87 ? -14.349 2.892 19.890 1.00 77.88 87 SER A O 1
ATOM 741 N N . ILE A 1 88 ? -14.310 4.584 18.394 1.00 79.88 88 ILE A N 1
ATOM 742 C CA . ILE A 1 88 ? -14.278 5.684 19.370 1.00 79.88 88 ILE A CA 1
ATOM 743 C C . ILE A 1 88 ? -15.398 5.504 20.407 1.00 79.88 88 ILE A C 1
ATOM 745 O O . ILE A 1 88 ? -15.178 5.712 21.595 1.00 79.88 88 ILE A O 1
ATOM 749 N N . HIS A 1 89 ? -16.565 5.015 19.977 1.00 83.19 89 HIS A N 1
ATOM 750 C CA . HIS A 1 89 ? -17.690 4.705 20.854 1.00 83.19 89 HIS A CA 1
ATOM 751 C C . HIS A 1 89 ? -17.347 3.647 21.915 1.00 83.19 89 HIS A C 1
ATOM 753 O O . HIS A 1 89 ? -17.553 3.882 23.103 1.00 83.19 89 HIS A O 1
ATOM 759 N N . LYS A 1 90 ? -16.755 2.514 21.510 1.00 84.19 90 LYS A N 1
ATOM 760 C CA . LYS A 1 90 ? -16.339 1.446 22.436 1.00 84.19 90 LYS A CA 1
ATOM 761 C C . LYS A 1 90 ? -15.260 1.933 23.402 1.00 84.19 90 LYS A C 1
ATOM 763 O O . LYS A 1 90 ? -15.314 1.618 24.587 1.00 84.19 90 LYS A O 1
ATOM 768 N N . ARG A 1 91 ? -14.316 2.741 22.909 1.00 86.38 91 ARG A N 1
ATOM 769 C CA . ARG A 1 91 ? -13.258 3.338 23.733 1.00 86.38 91 ARG A CA 1
ATOM 770 C C . ARG A 1 91 ? -13.830 4.295 24.784 1.00 86.38 91 ARG A C 1
ATOM 772 O O . ARG A 1 91 ? -13.426 4.228 25.938 1.00 86.38 91 ARG A O 1
ATOM 779 N N . ASN A 1 92 ? -14.793 5.135 24.404 1.00 90.56 92 ASN A N 1
ATOM 780 C CA . ASN A 1 92 ? -15.455 6.069 25.318 1.00 90.56 92 ASN A CA 1
ATOM 781 C C . ASN A 1 92 ? -16.294 5.343 26.379 1.00 90.56 92 ASN A C 1
ATOM 783 O O . ASN A 1 92 ? -16.295 5.759 27.534 1.00 90.56 92 ASN A O 1
ATOM 787 N N . ILE A 1 93 ? -16.984 4.258 26.005 1.00 90.50 93 ILE A N 1
ATOM 788 C CA . ILE A 1 93 ? -17.711 3.408 26.959 1.00 90.50 93 ILE A CA 1
ATOM 789 C C . ILE A 1 93 ? -16.740 2.828 27.988 1.00 90.50 93 ILE A C 1
ATOM 791 O O . ILE A 1 93 ? -16.944 3.016 29.185 1.00 90.50 93 ILE A O 1
ATOM 795 N N . LEU A 1 94 ? -15.658 2.188 27.531 1.00 88.81 94 LEU A N 1
ATOM 796 C CA . LEU A 1 94 ? -14.664 1.598 28.427 1.00 88.81 94 LEU A CA 1
ATOM 797 C C . LEU A 1 94 ? -14.058 2.650 29.361 1.00 88.81 94 LEU A C 1
ATOM 799 O O . LEU A 1 94 ? -13.993 2.425 30.562 1.00 88.81 94 LEU A O 1
ATOM 803 N N . GLN A 1 95 ? -13.698 3.820 28.823 1.00 91.88 95 GLN A N 1
ATOM 804 C CA . GLN A 1 95 ? -13.157 4.929 29.606 1.00 91.88 95 GLN A CA 1
ATOM 805 C C . GLN A 1 95 ? -14.112 5.351 30.731 1.00 91.88 95 GLN A C 1
ATOM 807 O O . GLN A 1 95 ? -13.676 5.474 31.869 1.00 91.88 95 GLN A O 1
ATOM 812 N N . ARG A 1 96 ? -15.411 5.510 30.444 1.00 91.50 96 ARG A N 1
ATOM 813 C CA . ARG A 1 96 ? -16.418 5.858 31.462 1.00 91.50 96 ARG A CA 1
ATOM 814 C C . ARG A 1 96 ? -16.556 4.780 32.532 1.00 91.50 96 ARG A C 1
ATOM 816 O O . ARG A 1 96 ? -16.645 5.123 33.704 1.00 91.50 96 ARG A O 1
ATOM 823 N N . HIS A 1 97 ? -16.548 3.503 32.146 1.00 91.50 97 HIS A N 1
ATOM 824 C CA . HIS A 1 97 ? -16.591 2.401 33.110 1.00 91.50 97 HIS A CA 1
ATOM 825 C C . HIS A 1 97 ? -15.357 2.385 34.008 1.00 91.50 97 HIS A C 1
ATOM 827 O O . HIS A 1 97 ? -15.500 2.276 35.220 1.00 91.50 97 HIS A O 1
ATOM 833 N N . THR A 1 98 ? -14.158 2.543 33.444 1.00 92.31 98 THR A N 1
ATOM 834 C CA . THR A 1 98 ? -12.924 2.618 34.233 1.00 92.31 98 THR A CA 1
ATOM 835 C C . THR A 1 98 ? -12.954 3.806 35.187 1.00 92.31 98 THR A C 1
ATOM 837 O O . THR A 1 98 ? -12.645 3.631 36.362 1.00 92.31 98 THR A O 1
ATOM 840 N N . THR A 1 99 ? -13.386 4.983 34.717 1.00 91.19 99 THR A N 1
ATOM 841 C CA . THR A 1 99 ? -13.550 6.164 35.571 1.00 91.19 99 THR A CA 1
ATOM 842 C C . THR A 1 99 ? -14.531 5.884 36.704 1.00 91.19 99 THR A C 1
ATOM 844 O O . THR A 1 99 ? -14.156 6.064 37.853 1.00 91.19 99 THR A O 1
ATOM 847 N N . ALA A 1 100 ? -15.723 5.356 36.415 1.00 87.81 100 ALA A N 1
ATOM 848 C CA . ALA A 1 100 ? -16.720 5.038 37.436 1.00 87.81 100 ALA A CA 1
ATOM 849 C C . ALA A 1 100 ? -16.215 4.016 38.469 1.00 87.81 100 ALA A C 1
ATOM 851 O O . ALA A 1 100 ? -16.468 4.183 39.652 1.00 87.81 100 ALA A O 1
ATOM 852 N N . ILE A 1 101 ? -15.473 2.987 38.049 1.00 88.19 101 ILE A N 1
ATOM 853 C CA . ILE A 1 101 ? -14.889 2.002 38.974 1.00 88.19 101 ILE A CA 1
ATOM 854 C C . ILE A 1 101 ? -13.803 2.643 39.849 1.00 88.19 101 ILE A C 1
ATOM 856 O O . ILE A 1 101 ? -13.698 2.324 41.029 1.00 88.19 101 ILE A O 1
ATOM 860 N N . SER A 1 102 ? -12.984 3.531 39.278 1.00 89.88 102 SER A N 1
ATOM 861 C CA . SER A 1 102 ? -11.923 4.229 40.017 1.00 89.88 102 SER A CA 1
ATOM 862 C C . SER A 1 102 ? -12.441 5.350 40.920 1.00 89.88 102 SER A C 1
ATOM 864 O O . SER A 1 102 ? -11.754 5.756 41.853 1.00 89.88 102 SER A O 1
ATOM 866 N N . SER A 1 103 ? -13.630 5.876 40.630 1.00 85.12 103 SER A N 1
ATOM 867 C CA . SER A 1 103 ? -14.254 6.928 41.414 1.00 85.12 103 SER A CA 1
ATOM 868 C C . SER A 1 103 ? -14.848 6.336 42.685 1.00 85.12 103 SER A C 1
ATOM 870 O O . SER A 1 103 ? -15.728 5.480 42.653 1.00 85.12 103 SER A O 1
ATOM 872 N N . GLN A 1 104 ? -14.373 6.825 43.825 1.00 76.69 104 GLN A N 1
ATOM 873 C CA . GLN A 1 104 ? -14.918 6.480 45.127 1.00 76.69 104 GLN A CA 1
ATOM 874 C C . GLN A 1 104 ? -16.138 7.370 45.374 1.00 76.69 104 GLN A C 1
ATOM 876 O O . GLN A 1 104 ? -16.013 8.540 45.727 1.00 76.69 104 GLN A O 1
ATOM 881 N N . PHE A 1 105 ? -17.325 6.841 45.087 1.00 72.56 105 PHE A N 1
ATOM 882 C CA . PHE A 1 105 ? -18.570 7.564 45.314 1.00 72.56 105 PHE A CA 1
ATOM 883 C C . PHE A 1 105 ? -18.965 7.442 46.786 1.00 72.56 105 PHE A C 1
ATOM 885 O O . PHE A 1 105 ? -19.313 6.358 47.252 1.00 72.56 105 PHE A O 1
ATOM 892 N N . SER A 1 106 ? -18.926 8.557 47.511 1.00 68.25 106 SER A N 1
ATOM 893 C CA . SER A 1 106 ? -19.572 8.666 48.818 1.00 68.25 106 SER A CA 1
ATOM 894 C C . SER A 1 106 ? -21.036 9.018 48.593 1.00 68.25 106 SER A C 1
ATOM 896 O O . SER A 1 106 ? -21.352 10.106 48.116 1.00 68.25 106 SER A O 1
ATOM 898 N N . ALA A 1 107 ? -21.928 8.078 48.889 1.00 66.50 107 ALA A N 1
ATOM 899 C CA . ALA A 1 107 ? -23.353 8.353 48.935 1.00 66.50 107 ALA A CA 1
ATOM 900 C C . ALA A 1 107 ? -23.676 8.966 50.302 1.00 66.50 107 ALA A C 1
ATOM 902 O O . ALA A 1 107 ? -23.674 8.263 51.310 1.00 66.50 107 ALA A O 1
ATOM 903 N N . GLU A 1 108 ? -23.938 10.270 50.343 1.00 69.00 108 GLU A N 1
ATOM 904 C CA . GLU A 1 108 ? -24.642 10.861 51.478 1.00 69.00 108 GLU A CA 1
ATOM 905 C C . GLU A 1 108 ? -26.129 10.544 51.329 1.00 69.00 108 GLU A C 1
ATOM 907 O O . GLU A 1 108 ? -26.769 10.896 50.334 1.00 69.00 108 GLU A O 1
ATOM 912 N N . SER A 1 109 ? -26.677 9.834 52.311 1.00 62.22 109 SER A N 1
ATOM 913 C CA . SER A 1 109 ? -28.116 9.672 52.461 1.00 62.22 109 SER A CA 1
ATOM 914 C C . SER A 1 109 ? -28.715 11.035 52.787 1.00 62.22 109 SER A C 1
ATOM 916 O O . SER A 1 109 ? -28.610 11.515 53.914 1.00 62.22 109 SER A O 1
ATOM 918 N N . ILE A 1 110 ? -29.327 11.666 51.789 1.00 64.00 110 ILE A N 1
ATOM 919 C CA . ILE A 1 110 ? -30.160 12.842 52.002 1.00 64.00 110 ILE A CA 1
ATOM 920 C C . ILE A 1 110 ? -31.493 12.328 52.546 1.00 64.00 110 ILE A C 1
ATOM 922 O O . ILE A 1 110 ? -32.296 11.753 51.808 1.00 64.00 110 ILE A O 1
ATOM 926 N N . GLU A 1 111 ? -31.721 12.507 53.846 1.00 55.09 111 GLU A N 1
ATOM 927 C CA . GLU A 1 111 ? -33.069 12.462 54.407 1.00 55.09 111 GLU A CA 1
ATOM 928 C C . GLU A 1 111 ? -33.850 13.635 53.807 1.00 55.09 111 GLU A C 1
ATOM 930 O O . GLU A 1 111 ? -33.785 14.768 54.283 1.00 55.09 111 GLU A O 1
ATOM 935 N N . ASN A 1 112 ? -34.560 13.386 52.707 1.00 44.56 112 ASN A N 1
ATOM 936 C CA . ASN A 1 112 ? -35.528 14.346 52.202 1.00 44.56 112 ASN A CA 1
ATOM 937 C C . ASN A 1 112 ? -36.730 14.351 53.153 1.00 44.56 112 ASN A C 1
ATOM 939 O O . ASN A 1 112 ? -37.666 13.569 53.004 1.00 44.56 112 ASN A O 1
ATOM 943 N N . SER A 1 113 ? -36.714 15.281 54.107 1.00 41.69 113 SER A N 1
ATOM 944 C CA . SER A 1 113 ? -37.938 15.998 54.446 1.00 41.69 113 SER A CA 1
ATOM 945 C C . SER A 1 113 ? -38.369 16.742 53.183 1.00 41.69 113 SER A C 1
ATOM 947 O O . SER A 1 113 ? -37.763 17.738 52.795 1.00 41.69 113 SER A O 1
ATOM 949 N N . GLU A 1 114 ? -39.433 16.267 52.544 1.00 50.53 114 GLU A N 1
ATOM 950 C CA . GLU A 1 114 ? -40.383 17.178 51.903 1.00 50.53 114 GLU A CA 1
ATOM 951 C C . GLU A 1 114 ? -40.685 18.328 52.897 1.00 50.53 114 GLU A C 1
ATOM 953 O O . GLU A 1 114 ? -40.804 18.088 54.098 1.00 50.53 114 GLU A O 1
ATOM 958 N N . GLY A 1 115 ? -40.774 19.602 52.511 1.00 36.16 115 GLY A N 1
ATOM 959 C CA . GLY A 1 115 ? -41.007 20.126 51.169 1.00 36.16 115 GLY A CA 1
ATOM 960 C C . GLY A 1 115 ? -39.800 20.746 50.456 1.00 36.16 115 GLY A C 1
ATOM 961 O O . GLY A 1 115 ? -39.066 21.562 51.008 1.00 36.16 115 GLY A O 1
ATOM 962 N N . ASP A 1 116 ? -39.688 20.336 49.191 1.00 45.31 116 ASP A N 1
ATOM 963 C CA . ASP A 1 116 ? -39.046 20.946 48.023 1.00 45.31 116 ASP A CA 1
ATOM 964 C C . ASP A 1 116 ? -38.126 22.153 48.226 1.00 45.31 116 ASP A C 1
ATOM 966 O O . ASP A 1 116 ? -38.569 23.227 48.617 1.00 45.31 116 ASP A O 1
ATOM 970 N N . ASN A 1 117 ? -36.881 22.032 47.748 1.00 37.72 117 ASN A N 1
ATOM 971 C CA . ASN A 1 117 ? -36.261 23.043 46.883 1.00 37.72 117 ASN A CA 1
ATOM 972 C C . ASN A 1 117 ? -35.037 22.465 46.149 1.00 37.72 117 ASN A C 1
ATOM 974 O O . ASN A 1 117 ? -34.044 22.053 46.747 1.00 37.72 117 ASN A O 1
ATOM 978 N N . ILE A 1 118 ? -35.117 22.479 44.819 1.00 50.25 118 ILE A N 1
ATOM 979 C CA . ILE A 1 118 ? -34.096 22.040 43.861 1.00 50.25 118 ILE A CA 1
ATOM 980 C C . ILE A 1 118 ? -32.791 22.822 44.089 1.00 50.25 118 ILE A C 1
ATOM 982 O O . ILE A 1 118 ? -32.775 24.047 43.947 1.00 50.25 118 ILE A O 1
ATOM 986 N N . LYS A 1 119 ? -31.670 22.136 44.361 1.00 46.19 119 LYS A N 1
ATOM 987 C CA . LYS A 1 119 ? -30.333 22.757 44.340 1.00 46.19 119 LYS A CA 1
ATOM 988 C C . LYS A 1 119 ? -29.431 22.130 43.280 1.00 46.19 119 LYS A C 1
ATOM 990 O O . LYS A 1 119 ? -29.278 20.919 43.178 1.00 46.19 119 LYS A O 1
ATOM 995 N N . LYS A 1 120 ? -28.887 23.028 42.457 1.00 49.31 120 LYS A N 1
ATOM 996 C CA . LYS A 1 120 ? -28.013 22.794 41.305 1.00 49.31 120 LYS A CA 1
ATOM 997 C C . LYS A 1 120 ? -26.719 22.088 41.726 1.00 49.31 120 LYS A C 1
ATOM 999 O O . LYS A 1 120 ? -26.114 22.470 42.721 1.00 49.31 120 LYS A O 1
ATOM 1004 N N . MET A 1 121 ? -26.277 21.118 40.923 1.00 41.06 121 MET A N 1
ATOM 1005 C CA . MET A 1 121 ? -24.919 20.570 40.993 1.00 41.06 121 MET A CA 1
ATOM 1006 C C . MET A 1 121 ? -23.919 21.606 40.470 1.00 41.06 121 MET A C 1
ATOM 1008 O O . MET A 1 121 ? -23.969 21.969 39.295 1.00 41.06 121 MET A O 1
ATOM 1012 N N . GLU A 1 122 ? -22.994 22.039 41.323 1.00 48.69 122 GLU A N 1
ATOM 1013 C CA . GLU A 1 122 ? -21.758 22.701 40.904 1.00 48.69 122 GLU A CA 1
ATOM 1014 C C . GLU A 1 122 ? -20.611 21.686 40.942 1.00 48.69 122 GLU A C 1
ATOM 1016 O O . GLU A 1 122 ? -20.298 21.102 41.977 1.00 48.69 122 GLU A O 1
ATOM 1021 N N . THR A 1 123 ? -19.988 21.456 39.787 1.00 43.47 123 THR A N 1
ATOM 1022 C CA . THR A 1 123 ? -18.747 20.685 39.656 1.00 43.47 123 THR A CA 1
ATOM 1023 C C . THR A 1 123 ? -17.552 21.577 39.977 1.00 43.47 123 THR A C 1
ATOM 1025 O O . THR A 1 123 ? -17.270 22.525 39.241 1.00 43.47 123 THR A O 1
ATOM 1028 N N . GLY A 1 124 ? -16.866 21.264 41.079 1.00 49.19 124 GLY A N 1
ATOM 1029 C CA . GLY A 1 124 ? -15.606 21.880 41.492 1.00 49.19 124 GLY A CA 1
ATOM 1030 C C . GLY A 1 124 ? -14.453 21.571 40.530 1.00 49.19 124 GLY A C 1
ATOM 1031 O O . GLY A 1 124 ? -14.410 20.503 39.923 1.00 49.19 124 GLY A O 1
ATOM 1032 N N . LYS A 1 125 ? -13.585 22.576 40.396 1.00 36.38 125 LYS A N 1
ATOM 1033 C CA . LYS A 1 125 ? -12.480 22.762 39.442 1.00 36.38 125 LYS A CA 1
ATOM 1034 C C . LYS A 1 125 ? -11.391 21.691 39.482 1.00 36.38 125 LYS A C 1
ATOM 1036 O O . LYS A 1 125 ? -11.054 21.251 40.601 1.00 36.38 125 LYS A O 1
#

Sequence (125 aa):
MDADTEKFGSYFKKYYYKNCKLWDYCYHKHCGINTNMYLESMHKQIKYFYLHGTTVKRLDKGLHAVLQYPRDKMVEHLIKETKGKSSIHKRNILQRHTTAISSQFSAESIENSEGDNIKKMETGK

Foldseek 3Di:
DPPVCPVVVVVCVVPPVVVCCVPPVVNVPPCPDPCVVVVVVLVVCLCCVQVVVDDDPDPVSSVVSNVVSVVVVVVVVVVPVVVDDPDPVVVVVVVVVVVVVPDDDDDDPPPDDDDDDDDDDDDDD

Radius of gyration: 30.95 Å; chains: 1; bounding box: 59×43×91 Å

Secondary structure (DSSP, 8-state):
--GGGHHHHHHHHHHTGGGHHHH-GGG-TT----HHHHHHHHHHHIIIIISTT-----HHHHHHHHHHHHHHHHHHHHHHHHH----HHHHHHHHHHHHHHHS----------SS----PPP---

Organism: NCBI:txid1586634